Protein AF-A0A250VU25-F1 (afdb_monomer)

Foldseek 3Di:
DVVVVVVCVVVVHDVCCVFLCVVPPVSLVVLLVPDDPVLLVVLLVLLVLLLQLVLCCVVPPCVVPVVSVVVLCPAPLCCVQPVQLNHDSDDDPRHVSSSSSSSSCSSGPPCNVVSSVVSSVVSCVSCPCVVVVVVPDDPDDPPPPDDDD

Solvent-accessible surface area (backbone atoms only — not comparable to full-atom values): 8562 Å² total; per-residue (Å²): 112,72,64,62,55,49,54,31,57,75,68,72,46,63,65,59,77,71,33,48,69,63,52,40,72,64,25,49,53,48,54,61,72,74,44,55,67,68,59,50,50,51,31,48,52,52,34,50,52,47,50,53,51,50,22,47,39,60,75,70,40,29,86,81,37,67,60,53,57,56,58,50,63,70,38,72,53,39,53,56,39,46,73,72,21,40,74,44,72,56,89,49,76,65,22,54,51,16,33,53,45,36,26,53,43,42,77,69,40,86,63,39,58,60,47,47,52,56,49,45,51,51,49,55,60,74,41,47,73,55,57,60,52,62,73,64,58,75,83,74,71,84,81,86,81,85,83,90,134

Secondary structure (DSSP, 8-state):
-HHHHHHHHHTT--HHHHSGGGGHHHHHHHHHHHS-HHHHHHHHHHHHHHHHHHHHIIIIITTT-THHHHHHHTSHHHIIIIIII---SS-SHHHHHHHHHHHHHHHHSTTHHHHHHHHHHHHHHHHTHHHHHHHHS--PPP-------

Sequence (149 aa):
MRAVHRDAALAGVDLFSQSPLAGGLRGLIRTVQESDDRLLSAAARACTKGNGALSILFLQRAPEDPEIPRTLMADVMWHQWVRVGGFAPVLGIGGEAAIALNVVQYLTIPGWAADLERYQQLMDALAGPALQRARRRPVEPPTSDVCGG

Organism: Streptomyces olivochromogenes (NCBI:txid1963)

Radius of gyration: 18.81 Å; Cα contacts (8 Å, |Δi|>4): 111; chains: 1; bounding box: 75×28×39 Å

pLDDT: mean 75.1, std 15.87, range [41.44, 93.31]

Mean predicted aligned error: 11.75 Å

Structure (mmCIF, N/CA/C/O backbone):
data_AF-A0A250VU25-F1
#
_entry.id   AF-A0A250VU25-F1
#
loop_
_atom_site.group_PDB
_atom_site.id
_atom_site.type_symbol
_atom_site.label_atom_id
_atom_site.label_alt_id
_atom_site.label_comp_id
_atom_site.label_asym_id
_atom_site.label_entity_id
_atom_site.label_seq_id
_atom_site.pdbx_PDB_ins_code
_atom_site.Cartn_x
_atom_site.Cartn_y
_atom_site.Cartn_z
_atom_site.occupancy
_atom_site.B_iso_or_equiv
_atom_site.auth_seq_id
_atom_site.auth_comp_id
_atom_site.auth_asym_id
_atom_site.auth_atom_id
_atom_site.pdbx_PDB_model_num
ATOM 1 N N . MET A 1 1 ? -15.137 -6.075 -3.562 1.00 50.53 1 MET A N 1
ATOM 2 C CA . MET A 1 1 ? -15.539 -4.697 -3.183 1.00 50.53 1 MET A CA 1
ATOM 3 C C . MET A 1 1 ? -16.974 -4.332 -3.579 1.00 50.53 1 MET A C 1
ATOM 5 O O . MET A 1 1 ? -17.740 -3.997 -2.688 1.00 50.53 1 MET A O 1
ATOM 9 N N . ARG A 1 2 ? -17.390 -4.448 -4.857 1.00 50.09 2 ARG A N 1
ATOM 10 C CA . ARG A 1 2 ? -18.774 -4.106 -5.279 1.00 50.09 2 ARG A CA 1
ATOM 11 C C . ARG A 1 2 ? -19.877 -4.961 -4.636 1.00 50.09 2 ARG A C 1
ATOM 13 O O . ARG A 1 2 ? -20.942 -4.428 -4.371 1.00 50.09 2 ARG A O 1
ATOM 20 N N . ALA A 1 3 ? -19.627 -6.248 -4.376 1.00 52.16 3 ALA A N 1
ATOM 21 C CA . ALA A 1 3 ? -20.607 -7.131 -3.731 1.00 52.16 3 ALA A CA 1
ATOM 22 C C . ALA A 1 3 ? -20.888 -6.716 -2.274 1.00 52.16 3 ALA A C 1
ATOM 24 O O . ALA A 1 3 ? -22.030 -6.471 -1.924 1.00 52.16 3 ALA A O 1
ATOM 25 N N . VAL A 1 4 ? -19.837 -6.478 -1.481 1.00 57.00 4 VAL A N 1
ATOM 26 C CA . VAL A 1 4 ? -19.945 -6.025 -0.079 1.00 57.00 4 VAL A CA 1
ATOM 27 C C . VAL A 1 4 ? -20.642 -4.663 0.041 1.00 57.00 4 VAL A C 1
ATOM 29 O O . VAL A 1 4 ? -21.474 -4.470 0.918 1.00 57.00 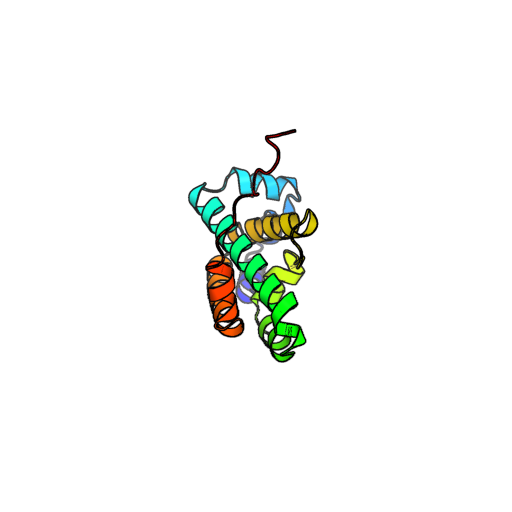4 VAL A O 1
ATOM 32 N N . HIS A 1 5 ? -20.348 -3.724 -0.867 1.00 54.75 5 HIS A N 1
ATOM 33 C CA . HIS A 1 5 ? -21.040 -2.428 -0.893 1.00 54.75 5 HIS A CA 1
ATOM 34 C C . HIS A 1 5 ? -22.507 -2.546 -1.324 1.00 54.75 5 HIS A C 1
ATOM 36 O O . HIS A 1 5 ? -23.347 -1.796 -0.838 1.00 54.75 5 HIS A O 1
ATOM 42 N N . ARG A 1 6 ? -22.825 -3.486 -2.222 1.00 48.78 6 ARG A N 1
ATOM 43 C CA . ARG A 1 6 ? -24.201 -3.756 -2.651 1.00 48.78 6 ARG A CA 1
ATOM 44 C C . ARG A 1 6 ? -25.020 -4.389 -1.520 1.00 48.78 6 ARG A C 1
ATOM 46 O O . ARG A 1 6 ? -26.141 -3.951 -1.297 1.00 48.78 6 ARG A O 1
ATOM 53 N N . ASP A 1 7 ? -24.457 -5.348 -0.792 1.00 53.00 7 ASP A N 1
ATOM 54 C CA . ASP A 1 7 ? -25.153 -6.030 0.306 1.00 53.00 7 ASP A CA 1
ATOM 55 C C . ASP A 1 7 ? -25.402 -5.095 1.497 1.00 53.00 7 ASP A C 1
ATOM 57 O O . ASP A 1 7 ? -26.493 -5.090 2.064 1.00 53.00 7 ASP A O 1
ATOM 61 N N . ALA A 1 8 ? -24.444 -4.227 1.832 1.00 54.34 8 ALA A N 1
ATOM 62 C CA . ALA A 1 8 ? -24.639 -3.241 2.892 1.00 54.34 8 ALA A CA 1
ATOM 63 C C . ALA A 1 8 ? -25.654 -2.147 2.520 1.00 54.34 8 ALA A C 1
ATOM 65 O O . ALA A 1 8 ? -26.455 -1.746 3.364 1.00 54.34 8 ALA A O 1
ATOM 66 N N . ALA A 1 9 ? -25.683 -1.716 1.252 1.00 49.22 9 ALA A N 1
ATOM 67 C CA . ALA A 1 9 ? -26.695 -0.783 0.757 1.00 49.22 9 ALA A CA 1
ATOM 68 C C . ALA A 1 9 ? -28.111 -1.384 0.808 1.00 49.22 9 ALA A C 1
ATOM 70 O O . ALA A 1 9 ? -29.061 -0.686 1.154 1.00 49.22 9 ALA A O 1
ATOM 71 N N . LEU A 1 10 ? -28.253 -2.684 0.520 1.00 59.16 10 LEU A N 1
ATOM 72 C CA . LEU A 1 10 ? -29.522 -3.412 0.653 1.00 59.16 10 LEU A CA 1
ATOM 73 C C . LEU A 1 10 ? -29.959 -3.584 2.118 1.00 59.16 10 LEU A C 1
ATOM 75 O O . LEU A 1 10 ? -31.155 -3.643 2.389 1.00 59.16 10 LEU A O 1
ATOM 79 N N . ALA A 1 11 ? -29.012 -3.622 3.057 1.00 68.44 11 ALA A N 1
ATOM 80 C CA . ALA A 1 11 ? -29.270 -3.701 4.495 1.00 68.44 11 ALA A CA 1
ATOM 81 C C . ALA A 1 11 ? -29.470 -2.329 5.176 1.00 68.44 11 ALA A C 1
ATOM 83 O O . ALA A 1 11 ? -29.668 -2.278 6.388 1.00 68.44 11 ALA A O 1
ATOM 84 N N . GLY A 1 12 ? -29.395 -1.216 4.432 1.00 49.06 12 GLY A N 1
ATOM 85 C CA . GLY A 1 12 ? -29.482 0.139 4.995 1.00 49.06 12 GLY A CA 1
ATOM 86 C C . GLY A 1 12 ? -28.293 0.523 5.886 1.00 49.06 12 GLY A C 1
ATOM 87 O O . GLY A 1 12 ? -28.393 1.459 6.678 1.00 49.06 12 GLY A O 1
ATOM 88 N N . VAL A 1 13 ? -27.174 -0.199 5.780 1.00 55.81 13 VAL A N 1
ATOM 89 C CA . VAL A 1 13 ? -25.962 0.039 6.565 1.00 55.81 13 VAL A CA 1
ATOM 90 C C . VAL A 1 13 ? -25.061 1.006 5.809 1.00 55.81 13 VAL A C 1
ATOM 92 O O . VAL A 1 13 ? -24.551 0.691 4.731 1.00 55.81 13 VAL A O 1
ATOM 95 N N . ASP A 1 14 ? -24.825 2.179 6.394 1.00 57.59 14 ASP A N 1
ATOM 96 C CA . ASP A 1 14 ? -23.849 3.125 5.863 1.00 57.59 14 ASP A CA 1
ATOM 97 C C . ASP A 1 14 ? -22.419 2.659 6.181 1.00 57.59 14 ASP A C 1
ATOM 99 O O . ASP A 1 14 ? -21.864 2.954 7.242 1.00 57.59 14 ASP A O 1
ATOM 103 N N . LEU A 1 15 ? -21.804 1.938 5.241 1.00 52.47 15 LEU A N 1
ATOM 104 C CA . LEU A 1 15 ? -20.405 1.505 5.329 1.00 52.47 15 LEU A CA 1
ATOM 105 C C . LEU A 1 15 ? -19.423 2.675 5.448 1.00 52.47 15 LEU A C 1
ATOM 107 O O . LEU A 1 15 ? -18.328 2.488 5.977 1.00 52.47 15 LEU A O 1
ATOM 111 N N . PHE A 1 16 ? -19.789 3.872 4.974 1.00 53.72 16 PHE A N 1
ATOM 112 C CA . PHE A 1 16 ? -18.948 5.051 5.147 1.00 53.72 16 PHE A CA 1
ATOM 113 C C . PHE A 1 16 ? -18.896 5.456 6.618 1.00 53.72 16 PHE A C 1
ATOM 115 O O . PHE A 1 16 ? -17.797 5.642 7.125 1.00 53.72 16 PHE A O 1
ATOM 122 N N . SER A 1 17 ? -20.026 5.485 7.333 1.00 52.88 17 SER A N 1
ATOM 123 C CA . SER A 1 17 ? -20.068 5.781 8.777 1.00 52.88 17 SER A CA 1
ATOM 124 C C . SER A 1 17 ? -19.288 4.796 9.660 1.00 52.88 17 SER A C 1
ATOM 126 O O . SER A 1 17 ? -18.853 5.160 10.751 1.00 52.88 17 SER A O 1
ATOM 128 N N . GLN A 1 18 ? -19.082 3.565 9.184 1.00 54.72 18 GLN A N 1
ATOM 129 C CA . GLN A 1 18 ? -18.297 2.530 9.869 1.00 54.72 18 GLN A CA 1
ATOM 130 C C . GLN A 1 18 ? -16.814 2.560 9.488 1.00 54.72 18 GLN A C 1
ATOM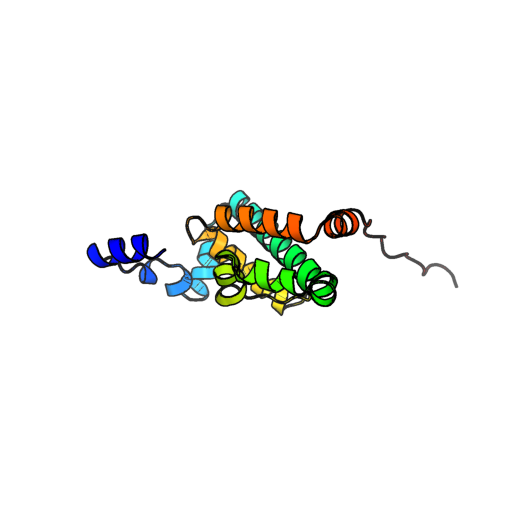 132 O O . GLN A 1 18 ? -15.990 1.908 10.130 1.00 54.72 18 GLN A O 1
ATOM 137 N N . SER A 1 19 ? -16.458 3.319 8.452 1.00 55.59 19 SER A N 1
ATOM 138 C CA . SER A 1 19 ? -15.072 3.503 8.068 1.00 55.59 19 SER A CA 1
ATOM 139 C C . SER A 1 19 ? -14.380 4.425 9.071 1.00 55.59 19 SER A C 1
ATOM 141 O O . SER A 1 19 ? -14.880 5.518 9.350 1.00 55.59 19 SER A O 1
ATOM 143 N N . PRO A 1 20 ? -13.182 4.082 9.562 1.00 57.19 20 PRO A N 1
ATOM 144 C CA . PRO A 1 20 ? -12.395 5.001 10.379 1.00 57.19 20 PRO A CA 1
ATOM 145 C C . PRO A 1 20 ? -12.036 6.307 9.652 1.00 57.19 20 PRO A C 1
ATOM 147 O O . PRO A 1 20 ? -11.719 7.302 10.304 1.00 57.19 20 PRO A O 1
ATOM 150 N N . LEU A 1 21 ? -12.177 6.349 8.319 1.00 61.16 21 LEU A N 1
ATOM 151 C CA . LEU A 1 21 ? -12.091 7.574 7.521 1.00 61.16 21 LEU A CA 1
ATOM 152 C C . LEU A 1 21 ? -13.265 8.543 7.762 1.00 61.16 21 LEU A C 1
ATOM 154 O O . LEU A 1 21 ? -13.074 9.747 7.605 1.00 61.16 21 LEU A O 1
ATOM 158 N N . ALA A 1 22 ? -14.446 8.077 8.191 1.00 63.56 22 ALA A N 1
ATOM 159 C CA . ALA A 1 22 ? -15.574 8.960 8.521 1.00 63.56 22 ALA A CA 1
ATOM 160 C C . ALA A 1 22 ? -15.339 9.791 9.788 1.00 63.56 22 ALA A C 1
ATOM 162 O O . ALA A 1 22 ? -15.898 10.876 9.927 1.00 63.56 22 ALA A O 1
ATOM 163 N N . GLY A 1 23 ? -14.456 9.335 10.681 1.00 65.44 23 GLY A N 1
ATOM 164 C CA . GLY A 1 23 ? -13.981 10.121 11.823 1.00 65.44 23 GLY A CA 1
ATOM 165 C C . GLY A 1 23 ? -12.875 11.128 11.475 1.00 65.44 23 GLY A C 1
ATOM 166 O O . GLY A 1 23 ? -12.339 11.777 12.381 1.00 65.44 23 GLY A O 1
ATOM 167 N N . GLY A 1 24 ? -12.482 11.228 10.199 1.00 72.38 24 GLY A N 1
ATOM 168 C CA . GLY A 1 24 ? -11.336 12.016 9.753 1.00 72.38 24 GLY A CA 1
ATOM 169 C C . GLY A 1 24 ? -10.034 11.599 10.447 1.00 72.38 24 GLY A C 1
ATOM 170 O O . GLY A 1 24 ? -9.887 10.471 10.914 1.00 72.38 24 GLY A O 1
ATOM 171 N N . LEU A 1 25 ? -9.085 12.531 10.580 1.00 74.50 25 LEU A N 1
ATOM 172 C CA . LEU A 1 25 ? -7.781 12.271 11.210 1.00 74.50 25 LEU A CA 1
ATOM 173 C C . LEU A 1 25 ? -7.897 11.682 12.628 1.00 74.50 25 LEU A C 1
ATOM 175 O O . LEU A 1 25 ? -7.108 10.823 13.012 1.00 74.50 25 LEU A O 1
ATOM 179 N N . ARG A 1 26 ? -8.904 12.103 13.401 1.00 79.50 26 ARG A N 1
ATOM 180 C CA . ARG A 1 26 ? -9.137 11.576 14.752 1.00 79.50 26 ARG A CA 1
ATOM 181 C C . ARG A 1 26 ? -9.537 10.097 14.724 1.00 79.50 26 ARG A C 1
ATOM 183 O O . ARG A 1 26 ? -9.088 9.346 15.585 1.00 79.50 26 ARG A O 1
ATOM 190 N N . GLY A 1 27 ? -10.344 9.681 13.747 1.00 79.50 27 GLY A N 1
ATOM 191 C CA . GLY A 1 27 ? -10.690 8.273 13.532 1.00 79.50 27 GLY A CA 1
ATOM 192 C C . GLY A 1 27 ? -9.472 7.424 13.161 1.00 79.50 27 GLY A C 1
ATOM 193 O O . GLY A 1 27 ? -9.293 6.334 13.704 1.00 79.50 27 GLY A O 1
ATOM 194 N N . LEU A 1 28 ? -8.578 7.962 12.325 1.00 80.94 28 LEU A N 1
ATOM 195 C CA . LEU A 1 28 ? -7.323 7.298 11.949 1.00 80.94 28 LEU A CA 1
ATOM 196 C C . LEU A 1 28 ? -6.389 7.104 13.150 1.00 80.94 28 LEU A C 1
ATOM 198 O O . LEU A 1 28 ? -5.899 6.001 13.373 1.00 80.94 28 LEU A O 1
ATOM 202 N N . ILE A 1 29 ? -6.180 8.152 13.955 1.00 83.62 29 ILE A N 1
ATOM 203 C CA . ILE A 1 29 ? -5.332 8.081 15.157 1.00 83.62 29 ILE A CA 1
ATOM 204 C C . ILE A 1 29 ? -5.878 7.040 16.135 1.00 83.62 29 ILE A C 1
ATOM 206 O O . ILE A 1 29 ? -5.125 6.198 16.617 1.00 83.62 29 ILE A O 1
ATOM 210 N N . ARG A 1 30 ? -7.192 7.063 16.385 1.00 82.25 30 ARG A N 1
ATOM 211 C CA . ARG A 1 30 ? -7.839 6.099 17.278 1.00 82.25 30 ARG A CA 1
ATOM 212 C C . ARG A 1 30 ? -7.660 4.663 16.790 1.00 82.25 30 ARG A C 1
ATOM 214 O O . ARG A 1 30 ? -7.298 3.806 17.580 1.00 82.25 30 ARG A O 1
ATOM 221 N N . THR A 1 31 ? -7.835 4.426 15.492 1.00 83.69 31 THR A N 1
ATOM 222 C CA . THR A 1 31 ? -7.628 3.100 14.885 1.00 83.69 31 THR A CA 1
ATOM 223 C C . THR A 1 31 ? -6.235 2.558 15.190 1.00 83.69 31 THR A C 1
ATOM 225 O O . THR A 1 31 ? -6.090 1.397 15.559 1.00 83.69 31 THR A O 1
ATOM 228 N N . VAL A 1 32 ? -5.204 3.396 15.058 1.00 85.69 32 VAL A N 1
ATOM 229 C CA . VAL A 1 32 ? -3.825 3.000 15.366 1.00 85.69 32 VAL A CA 1
ATOM 230 C C . VAL A 1 32 ? -3.656 2.716 16.858 1.00 85.69 32 VAL A C 1
ATOM 232 O O . VAL A 1 32 ? -3.038 1.721 17.212 1.00 85.69 32 VAL A O 1
ATOM 235 N N . GLN A 1 33 ? -4.222 3.559 17.724 1.00 86.69 33 GLN A N 1
ATOM 236 C CA . GLN A 1 33 ? -4.121 3.414 19.181 1.00 86.69 33 GLN A CA 1
ATOM 237 C C . GLN A 1 33 ? -4.846 2.179 19.730 1.00 86.69 33 GLN A C 1
ATOM 239 O O . GLN A 1 33 ? -4.412 1.620 20.729 1.00 86.69 33 GLN A O 1
ATOM 244 N N . GLU A 1 34 ? -5.953 1.777 19.108 1.00 89.00 34 GLU A N 1
ATOM 245 C CA . GLU A 1 34 ? -6.776 0.638 19.538 1.00 89.00 34 GLU A CA 1
ATOM 246 C C . GLU A 1 34 ? -6.350 -0.688 18.888 1.00 89.00 34 GLU A C 1
ATOM 248 O O . GLU A 1 34 ? -6.875 -1.746 19.234 1.00 89.00 34 GLU A O 1
ATOM 253 N N . SER A 1 35 ? -5.410 -0.649 17.940 1.00 89.50 35 SER A N 1
ATOM 254 C CA . SER A 1 35 ? -4.918 -1.848 17.264 1.00 89.50 35 SER A CA 1
ATOM 255 C C . SER A 1 35 ? -4.005 -2.674 18.166 1.00 89.50 35 SER A C 1
ATOM 257 O O . SER A 1 35 ? -3.194 -2.138 18.912 1.00 89.50 35 SER A O 1
ATOM 259 N N . ASP A 1 36 ? -4.085 -3.997 18.031 1.00 92.75 36 ASP A N 1
ATOM 260 C CA . ASP A 1 36 ? -3.125 -4.916 18.644 1.00 92.75 36 ASP A CA 1
ATOM 261 C C . ASP A 1 36 ? -1.691 -4.622 18.161 1.00 92.75 36 ASP A C 1
ATOM 263 O O . ASP A 1 36 ? -1.446 -4.489 16.958 1.00 92.75 36 ASP A O 1
ATOM 267 N N . ASP A 1 37 ? -0.731 -4.568 19.089 1.00 91.75 37 ASP A N 1
ATOM 268 C CA . ASP A 1 37 ? 0.664 -4.205 18.799 1.00 91.75 37 ASP A CA 1
ATOM 269 C C . ASP A 1 37 ? 1.324 -5.130 17.767 1.00 91.75 37 ASP A C 1
ATOM 271 O O . ASP A 1 37 ? 2.140 -4.688 16.949 1.00 91.75 37 ASP A O 1
ATOM 275 N N . ARG A 1 38 ? 0.985 -6.428 17.769 1.00 91.88 38 ARG A N 1
ATOM 276 C CA . ARG A 1 38 ? 1.549 -7.379 16.799 1.00 91.88 38 ARG A CA 1
ATOM 277 C C . ARG A 1 38 ? 0.980 -7.115 15.417 1.00 91.88 38 ARG A C 1
ATOM 279 O O . ARG A 1 38 ? 1.733 -7.142 14.443 1.00 91.88 38 ARG A O 1
ATOM 286 N N . LEU A 1 39 ? -0.319 -6.837 15.333 1.00 90.56 39 LEU A N 1
ATOM 287 C CA . LEU A 1 39 ? -0.972 -6.477 14.080 1.00 90.56 39 LEU A CA 1
ATOM 288 C C . LEU A 1 39 ? -0.438 -5.148 13.532 1.00 90.56 39 LEU A C 1
ATOM 290 O O . LEU A 1 39 ? -0.104 -5.071 12.350 1.00 90.56 39 LEU A O 1
ATOM 294 N N . LEU A 1 40 ? -0.277 -4.135 14.386 1.00 91.50 40 LEU A N 1
ATOM 295 C CA . LEU A 1 40 ? 0.294 -2.841 14.014 1.00 91.50 40 LEU A CA 1
ATOM 296 C C . LEU A 1 40 ? 1.741 -2.987 13.521 1.00 91.50 40 LEU A C 1
ATOM 298 O O . LEU A 1 40 ? 2.109 -2.429 12.486 1.00 91.50 40 LEU A O 1
ATOM 302 N N . SER A 1 41 ? 2.556 -3.791 14.210 1.00 93.31 41 SER A N 1
ATOM 303 C CA . SER A 1 41 ? 3.931 -4.084 13.794 1.00 93.31 41 SER A CA 1
ATOM 304 C C . SER A 1 41 ? 3.985 -4.827 12.455 1.00 93.31 41 SER A C 1
ATOM 306 O O . SER A 1 41 ? 4.791 -4.488 11.582 1.00 93.31 41 SER A O 1
ATOM 308 N N . ALA A 1 42 ? 3.104 -5.812 12.254 1.00 93.25 42 ALA A N 1
ATOM 309 C CA . ALA A 1 42 ? 2.993 -6.541 10.995 1.00 93.25 42 ALA A CA 1
ATOM 310 C C . ALA A 1 42 ? 2.593 -5.609 9.842 1.00 93.25 42 ALA A C 1
ATOM 312 O O . ALA A 1 42 ? 3.240 -5.628 8.792 1.00 93.25 42 ALA A O 1
ATOM 313 N N . ALA A 1 43 ? 1.601 -4.744 10.067 1.00 92.50 43 ALA A N 1
ATOM 314 C CA . ALA A 1 43 ? 1.164 -3.736 9.112 1.00 92.50 43 ALA A CA 1
ATOM 315 C C . ALA A 1 43 ? 2.307 -2.779 8.752 1.00 92.50 43 ALA A C 1
ATOM 317 O O . ALA A 1 43 ? 2.642 -2.633 7.579 1.00 92.50 43 ALA A O 1
ATOM 318 N N . ALA A 1 44 ? 2.978 -2.186 9.745 1.00 91.12 44 ALA A N 1
ATOM 319 C CA . ALA A 1 44 ? 4.090 -1.262 9.523 1.00 91.12 44 ALA A CA 1
ATOM 320 C C . ALA A 1 44 ? 5.235 -1.909 8.732 1.00 91.12 44 ALA A C 1
ATOM 322 O O . ALA A 1 44 ? 5.759 -1.315 7.782 1.00 91.12 44 ALA A O 1
ATOM 323 N N . ARG A 1 45 ? 5.594 -3.155 9.067 1.00 91.50 45 ARG A N 1
ATOM 324 C CA . ARG A 1 45 ? 6.627 -3.916 8.353 1.00 91.50 45 ARG A CA 1
ATOM 325 C C . ARG A 1 45 ? 6.226 -4.194 6.908 1.00 91.50 45 ARG A C 1
ATOM 327 O O . ARG A 1 45 ? 7.034 -3.980 6.003 1.00 91.50 45 ARG A O 1
ATOM 334 N N . ALA A 1 46 ? 5.004 -4.670 6.683 1.00 91.69 46 ALA A N 1
ATOM 335 C CA . ALA A 1 46 ? 4.512 -4.977 5.347 1.00 91.69 46 ALA A CA 1
ATOM 336 C C . ALA A 1 46 ? 4.413 -3.706 4.487 1.00 91.69 46 ALA A C 1
ATOM 338 O O . ALA A 1 46 ? 4.875 -3.704 3.344 1.00 91.69 46 ALA A O 1
ATOM 339 N N . CYS A 1 47 ? 3.912 -2.608 5.057 1.00 90.75 47 CYS A N 1
ATOM 340 C CA . CYS A 1 47 ? 3.800 -1.320 4.382 1.00 90.75 47 CYS A CA 1
ATOM 341 C C . CYS A 1 47 ? 5.174 -0.749 3.997 1.00 90.75 47 CYS A C 1
ATOM 343 O O . CYS A 1 47 ? 5.403 -0.373 2.848 1.00 90.75 47 CYS A O 1
ATOM 345 N N . THR A 1 48 ? 6.132 -0.785 4.926 1.00 88.69 48 THR A N 1
ATOM 346 C CA . THR A 1 48 ? 7.514 -0.344 4.682 1.00 88.69 48 THR A CA 1
ATOM 347 C C . THR A 1 48 ? 8.197 -1.186 3.604 1.00 88.69 48 THR A C 1
ATOM 349 O O . THR A 1 48 ? 8.795 -0.640 2.675 1.00 88.69 48 THR A O 1
ATOM 352 N N . LYS A 1 49 ? 8.075 -2.520 3.681 1.00 88.69 49 LYS A N 1
ATOM 353 C CA . LYS A 1 49 ? 8.640 -3.439 2.682 1.00 88.69 49 LYS A CA 1
ATOM 354 C C . LYS A 1 49 ? 8.059 -3.171 1.293 1.00 88.69 49 LYS A C 1
ATOM 356 O O . LYS A 1 49 ? 8.820 -3.079 0.332 1.00 88.69 49 LYS A O 1
ATOM 361 N N . GLY A 1 50 ? 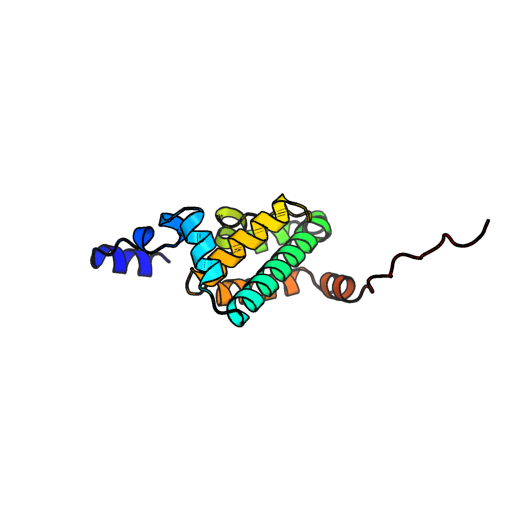6.735 -3.048 1.191 1.00 88.81 50 GLY A N 1
ATOM 362 C CA . GLY A 1 50 ? 6.054 -2.769 -0.073 1.00 88.81 50 GLY A CA 1
ATOM 363 C C . GLY A 1 50 ? 6.496 -1.438 -0.678 1.00 88.81 50 GLY A C 1
ATOM 364 O O . GLY A 1 50 ? 6.833 -1.391 -1.858 1.00 88.81 50 GLY A O 1
ATOM 365 N N . ASN A 1 51 ? 6.601 -0.386 0.142 1.00 87.12 51 ASN A N 1
ATOM 366 C CA . ASN A 1 51 ? 7.031 0.928 -0.328 1.00 87.12 51 ASN A CA 1
ATOM 367 C C . ASN A 1 51 ? 8.475 0.892 -0.846 1.00 87.12 51 ASN A C 1
ATOM 369 O O . ASN A 1 51 ? 8.751 1.385 -1.935 1.00 87.12 51 ASN A O 1
ATOM 373 N N . GLY A 1 52 ? 9.383 0.234 -0.117 1.00 84.56 52 GLY A N 1
ATOM 374 C CA . GLY A 1 52 ? 10.769 0.060 -0.554 1.00 84.56 52 GLY A CA 1
ATOM 375 C C . GLY A 1 52 ? 10.899 -0.753 -1.848 1.00 84.56 52 GLY A C 1
ATOM 376 O O . GLY A 1 52 ? 11.685 -0.393 -2.724 1.00 84.56 52 GLY A O 1
ATOM 377 N N . ALA A 1 53 ? 10.109 -1.820 -2.005 1.00 87.62 53 ALA A N 1
ATOM 378 C CA . ALA A 1 53 ? 10.092 -2.617 -3.231 1.00 87.62 53 ALA A CA 1
ATOM 379 C C . ALA A 1 53 ? 9.596 -1.799 -4.435 1.00 87.62 53 ALA A C 1
ATOM 381 O O . ALA A 1 53 ? 10.243 -1.815 -5.484 1.00 87.62 53 ALA A O 1
ATOM 382 N N . LEU A 1 54 ? 8.514 -1.028 -4.271 1.00 87.12 54 LEU A N 1
ATOM 383 C CA . LEU A 1 54 ? 8.033 -0.106 -5.303 1.00 87.12 54 LEU A CA 1
ATOM 384 C C . LEU A 1 54 ? 9.079 0.952 -5.653 1.00 87.12 54 LEU A C 1
ATOM 386 O O . LEU A 1 54 ? 9.318 1.181 -6.835 1.00 87.12 54 LEU A O 1
ATOM 390 N N . SER A 1 55 ? 9.747 1.554 -4.665 1.00 85.69 55 SER A N 1
ATOM 391 C CA . SER A 1 55 ? 10.831 2.513 -4.911 1.00 85.69 55 SER A CA 1
ATOM 392 C C . SER A 1 55 ? 11.952 1.907 -5.752 1.00 85.69 55 SER A C 1
ATOM 394 O O . SER A 1 55 ? 12.387 2.530 -6.715 1.00 85.69 55 SER A O 1
ATOM 396 N N . ILE A 1 56 ? 12.394 0.683 -5.445 1.00 85.75 56 ILE A N 1
ATOM 397 C CA . ILE A 1 56 ? 13.422 -0.015 -6.234 1.00 85.75 56 ILE A CA 1
ATOM 398 C C . ILE A 1 56 ? 12.932 -0.250 -7.665 1.00 85.75 56 ILE A C 1
ATOM 400 O O . ILE A 1 56 ? 13.640 0.069 -8.618 1.00 85.75 56 ILE A O 1
ATOM 404 N N . LEU A 1 57 ? 11.719 -0.780 -7.829 1.00 88.19 57 LEU A N 1
ATOM 405 C CA . LEU A 1 57 ? 11.159 -1.064 -9.148 1.00 88.19 57 LEU A CA 1
ATOM 406 C C . LEU A 1 57 ? 11.031 0.210 -9.990 1.00 88.19 57 LEU A C 1
ATOM 408 O O . LEU A 1 57 ? 11.473 0.221 -11.134 1.00 88.19 57 LEU A O 1
ATOM 412 N N . PHE A 1 58 ? 10.508 1.298 -9.427 1.00 85.69 58 PHE A N 1
ATOM 413 C CA . PHE A 1 58 ? 10.304 2.551 -10.157 1.00 85.69 58 PHE A CA 1
ATOM 414 C C . PHE A 1 58 ? 11.593 3.327 -10.424 1.00 85.69 58 PHE A C 1
ATOM 416 O O . PHE A 1 58 ? 11.747 3.879 -11.509 1.00 85.69 58 PHE A O 1
ATOM 423 N N . LEU A 1 59 ? 12.519 3.383 -9.465 1.00 84.25 59 LEU A N 1
ATOM 424 C CA . LEU A 1 59 ? 13.739 4.180 -9.617 1.00 84.25 59 LEU A CA 1
ATOM 425 C C . LEU A 1 59 ? 14.844 3.439 -10.370 1.00 84.25 59 LEU A C 1
ATOM 427 O O . LEU A 1 59 ? 15.676 4.086 -10.996 1.00 84.25 59 LEU A O 1
ATOM 431 N N . GLN A 1 60 ? 14.882 2.105 -10.295 1.00 84.19 60 GLN A N 1
ATOM 432 C CA . GLN A 1 60 ? 16.019 1.325 -10.796 1.00 84.19 60 GLN A CA 1
ATOM 433 C C . GLN A 1 60 ? 15.667 0.375 -11.940 1.00 84.19 60 GLN A C 1
ATOM 435 O O . GLN A 1 60 ? 16.560 0.014 -12.694 1.00 84.19 60 GLN A O 1
ATOM 440 N N . ARG A 1 61 ? 14.410 -0.069 -12.071 1.00 84.88 61 ARG A N 1
ATOM 441 C CA . ARG A 1 61 ? 14.033 -1.094 -13.066 1.00 84.88 61 ARG A CA 1
ATOM 442 C C . ARG A 1 61 ? 13.148 -0.552 -14.179 1.00 84.88 61 ARG A C 1
ATOM 444 O O . ARG A 1 61 ? 13.39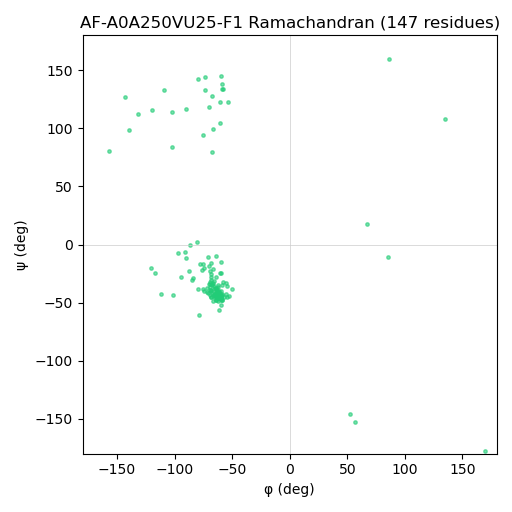7 -0.845 -15.340 1.00 84.88 61 ARG A O 1
ATOM 451 N N . ALA A 1 62 ? 12.169 0.281 -13.845 1.00 85.38 62 ALA A N 1
ATOM 452 C CA . ALA A 1 62 ? 11.267 0.902 -14.808 1.00 85.38 62 ALA A CA 1
ATOM 453 C C . ALA A 1 62 ? 11.967 1.700 -15.933 1.00 85.38 62 ALA A C 1
ATOM 455 O O . ALA A 1 62 ? 11.442 1.685 -17.045 1.00 85.38 62 ALA A O 1
ATOM 456 N N . PRO A 1 63 ? 13.129 2.362 -15.718 1.00 85.44 63 PRO A N 1
ATOM 457 C CA . PRO A 1 63 ? 13.859 3.004 -16.815 1.00 85.44 63 PRO A CA 1
ATOM 458 C C . PRO A 1 63 ? 14.389 2.020 -17.870 1.00 85.44 63 PRO A C 1
ATOM 460 O O . PRO A 1 63 ? 14.556 2.399 -19.024 1.00 85.44 63 PRO A O 1
ATOM 463 N N . GLU A 1 64 ? 14.665 0.774 -17.472 1.00 85.56 64 GLU A N 1
ATOM 464 C CA . GLU A 1 64 ? 15.201 -0.285 -18.339 1.00 85.56 64 GLU A CA 1
ATOM 465 C C . GLU A 1 64 ? 14.092 -1.166 -18.932 1.00 85.56 64 GLU A C 1
ATOM 467 O O . GLU A 1 64 ? 14.260 -1.725 -20.013 1.00 85.56 64 GLU A O 1
ATOM 472 N N . ASP A 1 65 ? 12.967 -1.294 -18.226 1.00 86.31 65 ASP A N 1
ATOM 473 C CA . ASP A 1 65 ? 11.830 -2.121 -18.619 1.00 86.31 65 ASP A CA 1
ATOM 474 C C . ASP A 1 65 ? 10.495 -1.403 -18.324 1.00 86.31 65 ASP A C 1
ATOM 476 O O . ASP A 1 65 ? 9.996 -1.430 -17.188 1.00 86.31 65 ASP A O 1
ATOM 480 N N . PRO A 1 66 ? 9.885 -0.761 -19.338 1.00 85.12 66 PRO A N 1
ATOM 481 C CA . PRO A 1 66 ? 8.628 -0.037 -19.180 1.00 85.12 66 PRO A CA 1
ATOM 482 C C . PRO A 1 66 ? 7.411 -0.954 -18.963 1.00 85.12 66 PRO A C 1
ATOM 484 O O . PRO A 1 66 ? 6.344 -0.457 -18.587 1.00 85.12 66 PRO A O 1
ATOM 487 N N . GLU A 1 67 ? 7.534 -2.276 -19.142 1.00 89.62 67 GLU A N 1
ATOM 488 C CA . GLU A 1 67 ? 6.450 -3.217 -1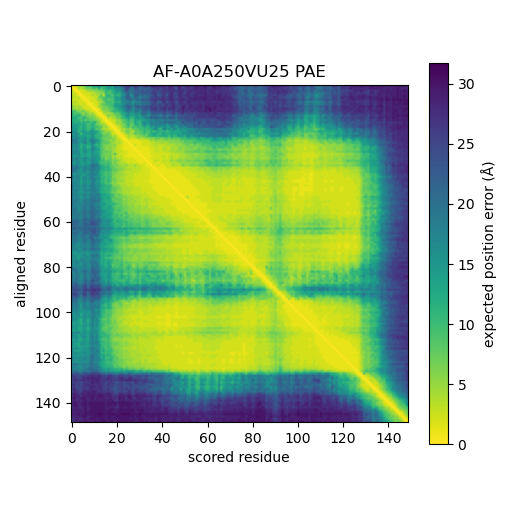8.830 1.00 89.62 67 GLU A CA 1
ATOM 489 C C . GLU A 1 67 ? 6.287 -3.435 -17.321 1.00 89.62 67 GLU A C 1
ATOM 491 O O . GLU A 1 67 ? 5.200 -3.810 -16.867 1.00 89.62 67 GLU A O 1
ATOM 496 N N . ILE A 1 68 ? 7.313 -3.133 -16.516 1.00 89.69 68 ILE A N 1
ATOM 497 C CA . ILE A 1 68 ? 7.248 -3.238 -15.052 1.00 89.69 68 ILE A CA 1
ATOM 498 C C . ILE A 1 68 ? 6.165 -2.307 -14.479 1.00 89.69 68 ILE A C 1
ATOM 500 O O . ILE A 1 68 ? 5.253 -2.816 -13.821 1.00 89.69 68 ILE A O 1
ATOM 504 N N . PRO A 1 69 ? 6.174 -0.979 -14.736 1.00 87.81 69 PRO A N 1
ATOM 505 C CA . PRO A 1 69 ? 5.077 -0.110 -14.323 1.00 87.81 69 PRO A CA 1
ATOM 506 C C . PRO A 1 69 ? 3.717 -0.572 -14.845 1.00 87.81 69 PRO A C 1
ATOM 508 O O . PRO A 1 69 ? 2.762 -0.578 -14.076 1.00 87.81 69 PRO A O 1
ATOM 511 N N . ARG A 1 70 ? 3.613 -1.006 -16.111 1.00 89.31 70 ARG A N 1
ATOM 512 C CA . ARG A 1 70 ? 2.334 -1.466 -16.680 1.00 89.31 70 ARG A CA 1
ATOM 513 C C . ARG A 1 70 ? 1.781 -2.675 -15.921 1.00 89.31 70 ARG A C 1
ATOM 515 O O . ARG A 1 70 ? 0.593 -2.701 -15.607 1.00 89.31 70 ARG A O 1
ATOM 522 N N . THR A 1 71 ? 2.641 -3.634 -15.590 1.00 91.38 71 THR A N 1
ATOM 523 C CA . THR A 1 71 ? 2.272 -4.842 -14.840 1.00 91.38 71 THR A CA 1
ATOM 524 C C . THR A 1 71 ? 1.833 -4.500 -13.419 1.00 91.38 71 THR A C 1
ATOM 526 O O . THR A 1 71 ? 0.790 -4.968 -12.972 1.00 91.38 71 THR A O 1
ATOM 529 N N . LEU A 1 72 ? 2.582 -3.636 -12.727 1.00 90.50 72 LEU A N 1
ATOM 530 C CA . LEU A 1 72 ? 2.226 -3.164 -11.386 1.00 90.50 72 LEU A CA 1
ATOM 531 C C . LEU A 1 72 ? 0.885 -2.419 -11.398 1.00 90.50 72 LEU A C 1
ATOM 533 O O . LEU A 1 72 ? 0.014 -2.701 -10.583 1.00 90.50 72 LEU A O 1
ATOM 537 N N . MET A 1 73 ? 0.688 -1.516 -12.363 1.00 89.94 73 MET A N 1
ATOM 538 C CA . MET A 1 73 ? -0.518 -0.693 -12.491 1.00 89.94 73 MET A CA 1
ATOM 539 C C . ME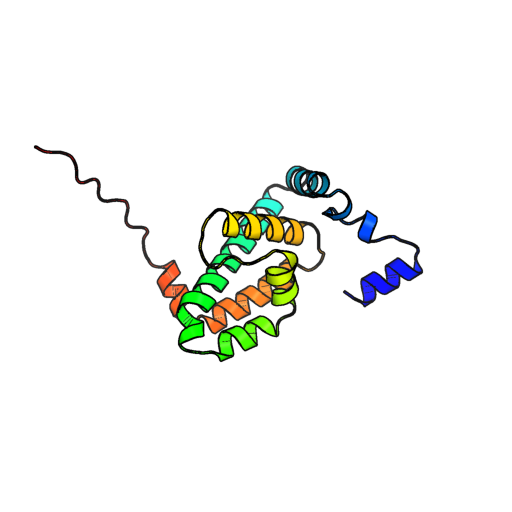T A 1 73 ? -1.789 -1.482 -12.820 1.00 89.94 73 MET A C 1
ATOM 541 O O . MET A 1 73 ? -2.884 -0.973 -12.579 1.00 89.94 73 MET A O 1
ATOM 545 N N . ALA A 1 74 ? -1.658 -2.688 -13.378 1.00 90.19 74 ALA A N 1
ATOM 546 C CA . ALA A 1 74 ? -2.783 -3.563 -13.692 1.00 90.19 74 ALA A CA 1
ATOM 547 C C . ALA A 1 74 ? -3.347 -4.290 -12.456 1.00 90.19 74 ALA A C 1
ATOM 549 O O . ALA A 1 74 ? -4.471 -4.793 -12.507 1.00 90.19 74 ALA A O 1
ATOM 550 N N . ASP A 1 75 ? -2.597 -4.345 -11.353 1.00 90.12 75 ASP A N 1
ATOM 551 C CA . ASP A 1 75 ? -3.036 -5.004 -10.127 1.00 90.12 75 ASP A CA 1
ATOM 552 C C . ASP A 1 75 ? -4.002 -4.117 -9.321 1.00 90.12 75 ASP A C 1
ATOM 554 O O . ASP A 1 75 ? -3.833 -2.901 -9.200 1.00 90.12 75 ASP A O 1
ATOM 558 N N . VAL A 1 76 ? -5.021 -4.728 -8.708 1.00 84.19 76 VAL A N 1
ATOM 559 C CA . VAL A 1 76 ? -5.981 -4.020 -7.844 1.00 84.19 76 VAL A CA 1
ATOM 560 C C . VAL A 1 76 ? -5.290 -3.317 -6.673 1.00 84.19 76 VAL A C 1
ATOM 562 O O . VAL A 1 76 ? -5.716 -2.235 -6.255 1.00 84.19 76 VAL A O 1
ATOM 565 N N . MET A 1 77 ? -4.198 -3.897 -6.178 1.00 86.88 77 MET A N 1
ATOM 566 C CA . MET A 1 77 ? -3.423 -3.366 -5.074 1.00 86.88 77 MET A CA 1
ATOM 567 C C . MET A 1 77 ? -2.747 -2.048 -5.436 1.00 86.88 77 MET A C 1
ATOM 569 O O . MET A 1 77 ? -2.644 -1.172 -4.583 1.00 86.88 77 MET A O 1
ATOM 573 N N . TRP A 1 78 ? -2.367 -1.835 -6.700 1.00 85.81 78 TRP A N 1
ATOM 574 C CA . TRP A 1 78 ? -1.832 -0.547 -7.139 1.00 85.81 78 TRP A CA 1
ATOM 575 C C . TRP A 1 78 ? -2.823 0.591 -6.896 1.00 85.81 78 TRP A C 1
ATOM 577 O O . TRP A 1 78 ? -2.456 1.660 -6.406 1.00 85.81 78 TRP A O 1
ATOM 587 N N . HIS A 1 79 ? -4.104 0.365 -7.190 1.00 80.88 79 HIS A N 1
ATOM 588 C CA . HIS A 1 79 ? -5.134 1.366 -6.941 1.00 80.88 79 HIS A CA 1
ATOM 589 C C . HIS A 1 79 ? -5.377 1.599 -5.448 1.00 80.88 79 HIS A C 1
ATOM 591 O O . HIS A 1 79 ? -5.523 2.751 -5.046 1.00 80.88 79 HIS A O 1
ATOM 597 N N . GLN A 1 80 ? -5.377 0.550 -4.626 1.00 79.00 80 GLN A N 1
ATOM 598 C CA . GLN A 1 80 ? -5.544 0.686 -3.173 1.00 79.00 80 GLN A CA 1
ATOM 599 C C . GLN A 1 80 ? -4.336 1.385 -2.524 1.00 79.00 80 GLN A C 1
ATOM 601 O O . GLN A 1 80 ? -4.482 2.276 -1.693 1.00 79.00 80 GLN A O 1
ATOM 606 N N . TRP A 1 81 ? -3.129 1.040 -2.956 1.00 82.38 81 TRP A N 1
ATOM 607 C CA . TRP A 1 81 ? -1.893 1.549 -2.380 1.00 82.38 81 TRP A CA 1
ATOM 608 C C . TRP A 1 81 ? -1.558 2.960 -2.860 1.00 82.38 81 TRP A C 1
ATOM 610 O O . TRP A 1 81 ? -1.485 3.897 -2.072 1.00 82.38 81 TRP A O 1
ATOM 620 N N . VAL A 1 82 ? -1.378 3.142 -4.171 1.00 72.12 82 VAL A N 1
ATOM 621 C CA . VAL A 1 82 ? -0.817 4.379 -4.735 1.00 72.12 82 VAL A CA 1
ATOM 622 C C . VAL A 1 82 ? -1.854 5.485 -4.832 1.00 72.12 82 VAL A C 1
ATOM 624 O O . VAL A 1 82 ? -1.528 6.643 -4.584 1.00 72.12 82 VAL A O 1
ATOM 627 N N . ARG A 1 83 ? -3.106 5.159 -5.181 1.00 67.06 83 ARG A N 1
ATOM 628 C CA . ARG A 1 83 ? -4.143 6.191 -5.358 1.00 67.06 83 ARG A CA 1
ATOM 629 C C . ARG A 1 83 ? -4.834 6.582 -4.056 1.00 67.06 83 ARG A C 1
ATOM 631 O O . ARG A 1 83 ? -5.272 7.722 -3.964 1.00 67.06 83 ARG A O 1
ATOM 638 N N . VAL A 1 84 ? -4.956 5.666 -3.092 1.00 67.12 84 VAL A N 1
ATOM 639 C CA . VAL A 1 84 ? -5.644 5.939 -1.815 1.00 67.12 84 VAL A CA 1
ATOM 640 C C . VAL A 1 84 ? -4.649 6.197 -0.682 1.00 67.12 84 VAL A C 1
ATOM 642 O O . VAL A 1 84 ? -4.840 7.137 0.082 1.00 67.12 84 VAL A O 1
ATOM 645 N N . GLY A 1 85 ? -3.576 5.406 -0.581 1.00 67.69 85 GLY A N 1
ATOM 646 C CA . GLY A 1 85 ? -2.547 5.574 0.456 1.00 67.69 85 GLY A CA 1
ATOM 647 C C . GLY A 1 85 ? -1.426 6.539 0.073 1.00 67.69 85 GLY A C 1
ATOM 648 O O . GLY A 1 85 ? -0.780 7.115 0.943 1.00 67.69 85 GLY A O 1
ATOM 649 N N . GLY A 1 86 ? -1.221 6.746 -1.227 1.00 72.56 86 GLY A N 1
ATOM 650 C CA . GLY A 1 86 ? -0.108 7.517 -1.763 1.00 72.56 86 GLY A CA 1
ATOM 651 C C . GLY A 1 86 ? 1.149 6.668 -1.956 1.00 72.56 86 GLY A C 1
ATOM 652 O O . GLY A 1 86 ? 1.322 5.598 -1.373 1.00 72.56 86 GLY A O 1
ATOM 653 N N . PHE A 1 87 ? 2.045 7.163 -2.805 1.00 75.12 87 PHE A N 1
ATOM 654 C CA . PHE A 1 87 ? 3.386 6.621 -2.993 1.00 75.12 87 PHE A CA 1
ATOM 655 C C . PHE A 1 87 ? 4.353 7.774 -3.232 1.00 75.12 87 PHE A C 1
ATOM 657 O O . PHE A 1 87 ? 4.139 8.591 -4.128 1.00 75.12 87 PHE A O 1
ATOM 664 N N . ALA A 1 88 ? 5.421 7.819 -2.441 1.00 70.88 88 ALA A N 1
ATOM 665 C CA . ALA A 1 88 ? 6.553 8.700 -2.677 1.00 70.88 88 ALA A CA 1
ATOM 666 C C . ALA A 1 88 ? 7.806 7.824 -2.851 1.00 70.88 88 ALA A C 1
ATOM 668 O O . ALA A 1 88 ? 8.187 7.123 -1.909 1.00 70.88 88 ALA A O 1
ATOM 669 N N . PRO A 1 89 ? 8.441 7.831 -4.039 1.00 58.75 89 PRO A N 1
ATOM 670 C CA . PRO A 1 89 ? 9.548 6.926 -4.346 1.00 58.75 89 PRO A CA 1
ATOM 671 C C . PRO A 1 89 ? 10.827 7.219 -3.546 1.00 58.75 89 PRO A C 1
ATOM 673 O O . PRO A 1 89 ? 11.689 6.345 -3.461 1.00 58.75 89 PRO A O 1
ATOM 676 N N . VAL A 1 90 ? 10.943 8.398 -2.926 1.00 62.94 90 VAL A N 1
ATOM 677 C CA . VAL A 1 90 ? 12.079 8.797 -2.081 1.00 62.94 90 VAL A CA 1
ATOM 678 C C . VAL A 1 90 ? 11.642 8.856 -0.617 1.00 62.94 90 VAL A C 1
ATOM 680 O O . VAL A 1 90 ? 10.605 9.441 -0.299 1.00 62.94 90 VAL A O 1
ATOM 683 N N . LEU A 1 91 ? 12.440 8.258 0.273 1.00 57.22 91 LEU A N 1
ATOM 684 C CA . LEU A 1 91 ? 12.223 8.335 1.719 1.00 57.22 91 LEU A CA 1
ATOM 685 C C . LEU A 1 91 ? 12.467 9.771 2.216 1.00 57.22 91 LEU A C 1
ATOM 687 O O . LEU A 1 91 ? 13.490 10.384 1.923 1.00 57.22 91 LEU A O 1
ATOM 691 N N . GLY A 1 92 ? 11.479 10.291 2.938 1.00 61.09 92 GLY A N 1
ATOM 692 C CA . GLY A 1 92 ? 11.335 11.652 3.457 1.00 61.09 92 GLY A CA 1
ATOM 693 C C . GLY A 1 92 ? 9.903 11.817 3.988 1.00 61.09 92 GLY A C 1
ATOM 694 O O . GLY A 1 92 ? 9.122 10.866 3.911 1.00 61.09 92 GLY A O 1
ATOM 695 N N . ILE A 1 93 ? 9.517 13.008 4.467 1.00 61.78 93 ILE A N 1
ATOM 696 C CA . ILE A 1 93 ? 8.202 13.240 5.117 1.00 61.78 93 ILE A CA 1
ATOM 697 C C . ILE A 1 93 ? 7.022 12.713 4.270 1.00 61.78 93 ILE A C 1
ATOM 699 O O . ILE A 1 93 ? 6.083 12.121 4.798 1.00 61.78 93 ILE A O 1
ATOM 703 N N . GLY A 1 94 ? 7.083 12.859 2.940 1.00 64.12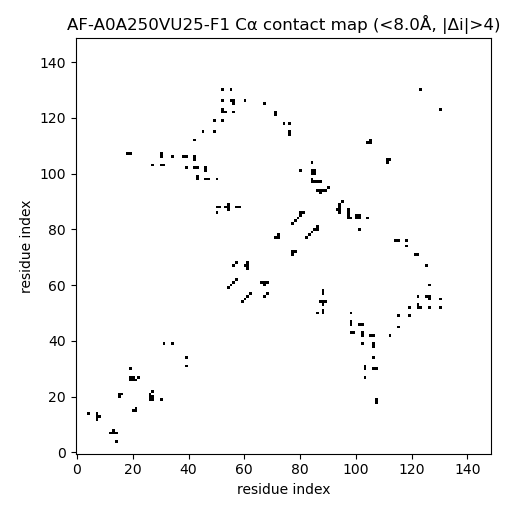 94 GLY A N 1
ATOM 704 C CA . GLY A 1 94 ? 6.045 12.353 2.032 1.00 64.12 94 GLY A CA 1
ATOM 705 C C . GLY A 1 94 ? 5.951 10.821 1.951 1.00 64.12 94 GLY A C 1
ATOM 706 O O . GLY A 1 94 ? 4.855 10.283 1.819 1.00 64.12 94 GLY A O 1
ATOM 707 N N . GLY A 1 95 ? 7.075 10.107 2.061 1.00 71.44 95 GLY A N 1
ATOM 708 C CA . GLY A 1 95 ? 7.106 8.639 2.057 1.00 71.44 95 GLY A CA 1
ATOM 709 C C . GLY A 1 95 ? 6.632 8.037 3.376 1.00 71.44 95 GLY A C 1
ATOM 710 O O . GLY A 1 95 ? 5.899 7.051 3.374 1.00 71.44 95 GLY A O 1
ATOM 711 N N . GLU A 1 96 ? 6.980 8.664 4.498 1.00 79.44 96 GLU A N 1
ATOM 712 C CA . GLU A 1 96 ? 6.512 8.249 5.826 1.00 79.44 96 GLU A CA 1
ATOM 713 C C . GLU A 1 96 ? 4.997 8.432 5.969 1.00 79.44 96 GLU A C 1
ATOM 715 O O . GLU A 1 96 ? 4.306 7.524 6.433 1.00 79.44 96 GLU A O 1
ATOM 720 N N . ALA A 1 97 ? 4.460 9.557 5.482 1.00 79.75 97 ALA A N 1
ATOM 721 C CA . ALA A 1 97 ? 3.019 9.795 5.448 1.00 79.75 97 ALA A CA 1
ATOM 722 C C . ALA A 1 97 ? 2.281 8.751 4.590 1.00 79.75 97 ALA A C 1
ATOM 724 O O . ALA A 1 97 ? 1.250 8.225 5.012 1.00 79.75 97 ALA A O 1
ATOM 725 N N . ALA A 1 98 ? 2.831 8.396 3.423 1.00 81.69 98 ALA A N 1
ATOM 726 C CA . ALA A 1 98 ? 2.265 7.356 2.567 1.00 81.69 98 ALA A CA 1
ATOM 727 C C . ALA A 1 98 ? 2.262 5.979 3.254 1.00 81.69 98 ALA A C 1
ATOM 729 O O . ALA A 1 98 ? 1.272 5.248 3.190 1.00 81.69 98 ALA A O 1
ATOM 730 N N . ILE A 1 99 ? 3.341 5.622 3.957 1.00 86.06 99 ILE A N 1
ATOM 731 C CA . ILE A 1 99 ? 3.403 4.377 4.733 1.00 86.06 99 ILE A CA 1
ATOM 732 C C . ILE A 1 99 ? 2.345 4.387 5.840 1.00 86.06 99 ILE A C 1
ATOM 734 O O . ILE A 1 99 ? 1.614 3.408 5.972 1.00 86.06 99 ILE A O 1
ATOM 738 N N . ALA A 1 100 ? 2.211 5.480 6.594 1.00 85.81 100 ALA A N 1
ATOM 739 C CA . ALA A 1 100 ? 1.233 5.587 7.675 1.00 85.81 100 ALA A CA 1
ATOM 740 C C . ALA A 1 100 ? -0.216 5.439 7.175 1.00 85.81 100 ALA A C 1
ATOM 742 O O . ALA A 1 100 ? -1.002 4.697 7.763 1.00 85.81 100 ALA A O 1
ATOM 743 N N . LEU A 1 101 ? -0.565 6.074 6.052 1.00 84.62 101 LEU A N 1
ATOM 744 C CA . LEU A 1 101 ? -1.890 5.932 5.439 1.00 84.62 101 LEU A CA 1
ATOM 745 C C . LEU A 1 101 ? -2.161 4.495 4.976 1.00 84.62 101 LEU A C 1
ATOM 747 O O . LEU A 1 101 ? -3.252 3.966 5.186 1.00 84.62 101 LEU A O 1
ATOM 751 N N . ASN A 1 102 ? -1.160 3.839 4.390 1.00 87.62 102 ASN A N 1
ATOM 752 C CA . ASN A 1 102 ? -1.254 2.437 3.992 1.00 87.62 102 ASN A CA 1
ATOM 753 C C . ASN A 1 102 ? -1.354 1.489 5.202 1.00 87.62 102 ASN A C 1
ATOM 755 O O . ASN A 1 102 ? -2.089 0.509 5.145 1.0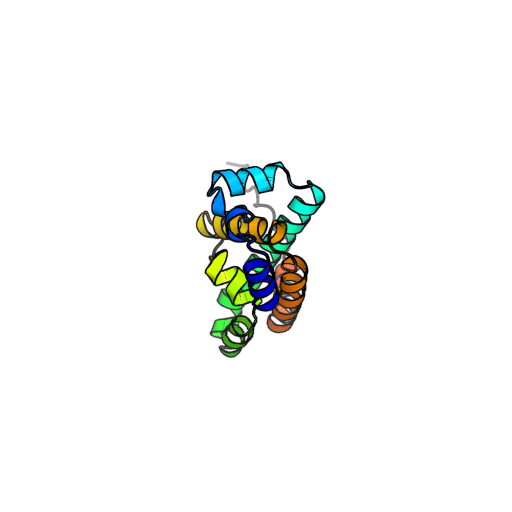0 87.62 102 ASN A O 1
ATOM 759 N N . VAL A 1 103 ? -0.697 1.794 6.328 1.00 90.50 103 VAL A N 1
ATOM 760 C CA . VAL A 1 103 ? -0.869 1.049 7.590 1.00 90.50 103 VAL A CA 1
ATOM 761 C C . VAL A 1 103 ? -2.309 1.132 8.078 1.00 90.50 103 VAL A C 1
ATOM 763 O O . VAL A 1 103 ? -2.885 0.108 8.429 1.00 90.50 103 VAL A O 1
ATOM 766 N N . VAL A 1 104 ? -2.933 2.311 8.054 1.00 87.81 104 VAL A N 1
ATOM 767 C CA . VAL A 1 104 ? -4.339 2.406 8.467 1.00 87.81 104 VAL A CA 1
ATOM 768 C C . VAL A 1 104 ? -5.246 1.615 7.524 1.00 87.81 104 VAL A C 1
ATOM 770 O O . VAL A 1 104 ? -6.154 0.933 7.990 1.00 87.81 104 VAL A O 1
ATOM 773 N N . GLN A 1 105 ? -4.983 1.612 6.216 1.00 84.75 105 GLN A N 1
ATOM 774 C CA . GLN A 1 105 ? -5.731 0.759 5.286 1.00 84.75 105 GLN A CA 1
ATOM 775 C C . GLN A 1 105 ? -5.546 -0.738 5.573 1.00 84.75 105 GLN A C 1
ATOM 777 O O . GLN A 1 105 ? -6.541 -1.461 5.602 1.00 84.75 105 GLN A O 1
ATOM 782 N N . TYR A 1 106 ? -4.319 -1.185 5.873 1.00 89.19 106 TYR A N 1
ATOM 783 C CA . TYR A 1 106 ? -4.037 -2.563 6.301 1.00 89.19 106 TYR A CA 1
ATOM 784 C C . TYR A 1 106 ? -4.919 -2.975 7.481 1.00 89.19 106 TYR A C 1
ATOM 786 O O . TYR A 1 106 ? -5.453 -4.082 7.506 1.00 89.19 106 TYR A O 1
ATOM 794 N N . LEU A 1 107 ? -5.064 -2.084 8.463 1.00 87.31 107 LEU A N 1
ATOM 795 C CA . LEU A 1 107 ? -5.781 -2.359 9.708 1.00 87.31 107 LEU A CA 1
ATOM 796 C C . LEU A 1 107 ? -7.306 -2.351 9.544 1.00 87.31 107 LEU A C 1
ATOM 798 O O . LEU A 1 107 ? -8.010 -2.928 10.366 1.00 87.31 107 LEU A O 1
ATOM 802 N N . THR A 1 108 ? -7.827 -1.688 8.510 1.00 81.88 108 THR A N 1
ATOM 803 C CA . THR A 1 108 ? -9.248 -1.298 8.457 1.00 81.88 108 THR A CA 1
ATOM 804 C C . THR A 1 108 ? -10.001 -1.867 7.270 1.00 81.88 108 THR A C 1
ATOM 806 O O . THR A 1 108 ? -11.227 -1.958 7.316 1.00 81.88 108 THR A O 1
ATOM 809 N N . ILE A 1 109 ? -9.295 -2.275 6.214 1.00 81.75 109 ILE A N 1
ATOM 810 C CA . ILE A 1 109 ? -9.896 -2.836 5.007 1.00 81.75 109 ILE A CA 1
ATOM 811 C C . ILE A 1 109 ? -9.737 -4.364 5.035 1.00 81.75 109 ILE A C 1
ATOM 813 O O . ILE A 1 109 ? -8.621 -4.878 4.918 1.00 81.75 109 ILE A O 1
ATOM 817 N N . PRO A 1 110 ? -10.839 -5.131 5.138 1.00 80.88 110 PRO A N 1
ATOM 818 C CA . PRO A 1 110 ? -10.775 -6.585 5.069 1.00 80.88 110 PRO A CA 1
ATOM 819 C C . PRO A 1 110 ? -10.158 -7.062 3.749 1.00 80.88 110 PRO A C 1
ATOM 821 O O . PRO A 1 110 ? -10.531 -6.596 2.672 1.00 80.88 110 PRO A O 1
ATOM 824 N N . GLY A 1 111 ? -9.229 -8.015 3.834 1.00 82.88 111 GLY A N 1
ATOM 825 C CA . GLY A 1 111 ? -8.531 -8.581 2.673 1.00 82.88 111 GLY A CA 1
ATOM 826 C C . GLY A 1 111 ? -7.298 -7.797 2.212 1.00 82.88 111 GLY A C 1
ATOM 827 O O . GLY A 1 111 ? -6.502 -8.347 1.456 1.00 82.88 111 GLY A O 1
ATOM 828 N N . TRP A 1 112 ? -7.069 -6.582 2.726 1.00 87.25 112 TRP A N 1
ATOM 829 C CA . TRP A 1 112 ? -5.935 -5.739 2.323 1.00 87.25 112 TRP A CA 1
ATOM 830 C C . TRP A 1 112 ? -4.581 -6.404 2.577 1.00 87.25 112 TRP A C 1
ATOM 832 O O . TRP A 1 112 ? -3.695 -6.360 1.732 1.00 87.25 112 TRP A O 1
ATOM 842 N N . ALA A 1 113 ? -4.435 -7.095 3.711 1.00 88.62 113 ALA A N 1
ATOM 843 C CA . ALA A 1 113 ? -3.224 -7.842 4.042 1.00 88.62 113 ALA A CA 1
ATOM 844 C C . ALA A 1 113 ? -2.897 -8.934 3.005 1.00 88.62 113 ALA A C 1
ATOM 846 O O . ALA A 1 113 ? -1.754 -9.049 2.566 1.00 88.62 113 ALA A O 1
ATOM 847 N N . ALA A 1 114 ? -3.904 -9.704 2.582 1.00 89.06 114 ALA A N 1
ATOM 848 C CA . ALA A 1 114 ? -3.733 -10.772 1.600 1.00 89.06 114 ALA A CA 1
ATOM 849 C C . ALA A 1 114 ? -3.486 -10.216 0.190 1.00 89.06 114 ALA A C 1
ATOM 851 O O . ALA A 1 114 ? -2.708 -10.786 -0.576 1.00 89.06 114 ALA A O 1
ATOM 852 N N . ASP A 1 115 ? -4.148 -9.114 -0.169 1.00 89.44 115 ASP A N 1
ATOM 853 C CA . ASP A 1 115 ? -3.929 -8.415 -1.437 1.00 89.44 115 ASP A CA 1
ATOM 854 C C . ASP A 1 115 ? -2.505 -7.844 -1.498 1.00 89.44 115 ASP A C 1
ATOM 856 O O . ASP A 1 115 ? -1.797 -8.056 -2.486 1.00 89.44 115 ASP A O 1
ATOM 860 N N . LEU A 1 116 ? -2.038 -7.229 -0.407 1.00 90.06 116 LEU A N 1
ATOM 861 C CA . LEU A 1 116 ? -0.666 -6.755 -0.287 1.00 90.06 116 LEU A CA 1
ATOM 862 C C . LEU A 1 116 ? 0.344 -7.897 -0.387 1.00 90.06 116 LEU A C 1
ATOM 864 O O . LEU A 1 116 ? 1.358 -7.745 -1.060 1.00 90.06 116 LEU A O 1
ATOM 868 N N . GLU A 1 117 ? 0.113 -9.025 0.279 1.00 91.75 117 GLU A N 1
ATOM 869 C CA . GLU A 1 117 ? 1.037 -10.158 0.226 1.00 91.75 117 GLU A CA 1
ATOM 870 C C . GLU A 1 117 ? 1.225 -10.661 -1.212 1.00 91.75 117 GLU A C 1
ATOM 872 O O . GLU A 1 117 ? 2.362 -10.797 -1.674 1.00 91.75 117 GLU A O 1
ATOM 877 N N . ARG A 1 118 ? 0.129 -10.857 -1.958 1.00 92.06 118 ARG A N 1
ATOM 878 C CA . ARG A 1 118 ? 0.196 -11.252 -3.377 1.00 92.06 118 ARG A CA 1
ATOM 879 C C . ARG A 1 118 ? 0.910 -10.200 -4.220 1.00 92.06 118 ARG A C 1
ATOM 881 O O . ARG A 1 118 ? 1.751 -10.535 -5.051 1.00 92.06 118 ARG A O 1
ATOM 888 N N . TYR A 1 119 ? 0.637 -8.925 -3.963 1.00 91.75 119 TYR A N 1
ATOM 889 C CA . TYR A 1 119 ? 1.299 -7.834 -4.664 1.00 91.75 119 TYR A CA 1
ATOM 890 C C . TYR A 1 119 ? 2.801 -7.755 -4.346 1.00 91.75 119 TYR A C 1
ATOM 892 O O . TYR A 1 119 ? 3.618 -7.491 -5.224 1.00 91.75 119 TYR A O 1
ATOM 900 N N . GLN A 1 120 ? 3.208 -8.055 -3.111 1.00 91.19 120 GLN A N 1
ATOM 901 C CA . GLN A 1 120 ? 4.619 -8.165 -2.742 1.00 91.19 120 GLN A CA 1
ATOM 902 C C . GLN A 1 120 ? 5.318 -9.322 -3.447 1.00 91.19 120 GLN A C 1
ATOM 904 O O . GLN A 1 120 ? 6.470 -9.161 -3.840 1.00 91.19 120 GLN A O 1
ATOM 909 N N . GLN A 1 121 ? 4.642 -10.455 -3.639 1.00 92.19 121 GLN A N 1
ATOM 910 C CA . GLN A 1 121 ? 5.185 -11.566 -4.422 1.00 92.19 121 GLN A CA 1
ATOM 911 C C . GLN A 1 121 ? 5.388 -11.161 -5.888 1.00 92.19 121 GLN A C 1
ATOM 913 O O . GLN A 1 121 ? 6.442 -11.449 -6.455 1.00 92.19 121 GLN A O 1
ATOM 918 N N . LEU A 1 122 ? 4.436 -10.427 -6.477 1.00 92.94 122 LEU A N 1
ATOM 919 C CA . LEU A 1 122 ? 4.588 -9.844 -7.813 1.00 92.94 122 LEU A CA 1
ATOM 920 C C . LEU A 1 122 ? 5.794 -8.894 -7.877 1.00 92.94 122 LEU A C 1
ATOM 922 O O . LEU A 1 122 ? 6.623 -9.007 -8.776 1.00 92.94 122 LEU A O 1
ATOM 926 N N . MET A 1 123 ? 5.929 -7.985 -6.909 1.00 91.62 123 MET A N 1
ATOM 927 C CA . MET A 1 123 ? 7.067 -7.063 -6.842 1.00 91.62 123 MET A CA 1
ATOM 928 C C . MET A 1 123 ? 8.406 -7.793 -6.695 1.00 91.62 123 MET A C 1
ATOM 930 O O . MET A 1 123 ? 9.368 -7.453 -7.385 1.00 91.62 123 MET A O 1
ATOM 934 N N . ASP A 1 124 ? 8.472 -8.803 -5.823 1.00 90.06 124 ASP A N 1
ATOM 935 C CA . ASP A 1 124 ? 9.667 -9.626 -5.629 1.00 90.06 124 ASP A CA 1
ATOM 936 C C . ASP A 1 124 ? 10.018 -10.386 -6.937 1.00 90.06 124 ASP A C 1
ATOM 938 O O . ASP A 1 124 ? 11.196 -10.477 -7.288 1.00 90.06 124 ASP A O 1
ATOM 942 N N . ALA A 1 125 ? 9.024 -10.848 -7.711 1.00 89.81 125 ALA A N 1
ATOM 943 C CA . ALA A 1 125 ? 9.233 -11.486 -9.016 1.00 89.81 125 ALA A CA 1
ATOM 944 C C . ALA A 1 125 ? 9.747 -10.506 -10.089 1.00 89.81 125 ALA A C 1
ATOM 946 O O . ALA A 1 125 ? 10.715 -10.810 -10.789 1.00 89.81 125 ALA A O 1
ATOM 947 N N . LEU A 1 126 ? 9.153 -9.311 -10.188 1.00 89.44 126 LEU A N 1
ATOM 948 C CA . LEU A 1 126 ? 9.534 -8.280 -11.166 1.00 89.44 126 LEU A CA 1
ATOM 949 C C . LEU A 1 126 ? 10.916 -7.675 -10.890 1.00 89.44 126 LEU A C 1
ATOM 951 O O . LEU A 1 126 ? 11.630 -7.264 -11.807 1.00 89.44 126 LEU A O 1
ATOM 955 N N . ALA A 1 127 ? 11.327 -7.622 -9.625 1.00 81.50 127 ALA A N 1
ATOM 956 C CA . ALA A 1 127 ? 12.628 -7.082 -9.258 1.00 81.50 127 ALA A CA 1
ATOM 957 C C . ALA A 1 127 ? 13.789 -8.041 -9.569 1.00 81.50 127 ALA A C 1
ATOM 959 O O . ALA A 1 127 ? 14.949 -7.614 -9.605 1.00 81.50 127 ALA A O 1
ATOM 960 N N . GLY A 1 128 ? 13.503 -9.329 -9.794 1.00 73.75 128 GLY A N 1
ATOM 961 C CA . GLY A 1 128 ? 14.513 -10.345 -10.076 1.00 73.75 128 GLY A CA 1
ATOM 962 C C . GLY A 1 128 ? 15.651 -10.366 -9.030 1.00 73.75 128 GLY A C 1
ATOM 963 O O . GLY A 1 128 ? 15.440 -10.066 -7.851 1.00 73.75 128 GLY A O 1
ATOM 964 N N . PRO A 1 129 ? 16.906 -10.665 -9.422 1.00 63.12 129 PRO A N 1
ATOM 965 C CA . PRO A 1 129 ? 18.054 -10.683 -8.504 1.00 63.12 129 PRO A CA 1
ATOM 966 C C . PRO A 1 129 ? 18.418 -9.322 -7.874 1.00 63.12 129 PRO A C 1
ATOM 968 O O . PRO A 1 129 ? 19.285 -9.267 -6.998 1.00 63.12 129 PRO A O 1
ATOM 971 N N . ALA A 1 130 ? 17.837 -8.204 -8.329 1.00 57.94 130 ALA A N 1
ATOM 972 C CA . ALA A 1 130 ? 18.197 -6.862 -7.862 1.00 57.94 130 ALA A CA 1
ATOM 973 C C . ALA A 1 130 ? 17.757 -6.609 -6.406 1.00 57.94 130 ALA A C 1
ATOM 975 O O . ALA A 1 130 ? 18.534 -6.079 -5.610 1.00 57.94 130 ALA A O 1
ATOM 976 N N . LEU A 1 131 ? 16.569 -7.086 -6.015 1.00 56.69 131 LEU A N 1
ATOM 977 C CA . LEU A 1 131 ? 16.044 -6.941 -4.649 1.00 56.69 131 LEU A CA 1
ATOM 978 C C . LEU A 1 131 ? 16.839 -7.785 -3.632 1.00 56.69 131 LEU A C 1
ATOM 980 O O . LEU A 1 131 ? 17.050 -7.367 -2.494 1.00 56.69 131 LEU A O 1
ATOM 984 N N . GLN A 1 132 ? 17.370 -8.937 -4.058 1.00 54.25 132 GLN A N 1
ATOM 985 C CA . GLN A 1 132 ? 18.247 -9.774 -3.229 1.00 54.25 132 GLN A CA 1
ATOM 986 C C . GLN A 1 132 ? 19.626 -9.140 -2.996 1.00 54.25 132 GLN A C 1
ATOM 988 O O . GLN A 1 132 ? 20.186 -9.287 -1.912 1.00 54.25 132 GLN A O 1
ATOM 993 N N . ARG A 1 133 ? 20.169 -8.407 -3.978 1.00 55.62 133 ARG A N 1
ATOM 994 C CA . ARG A 1 133 ? 21.433 -7.664 -3.829 1.00 55.62 133 ARG A CA 1
ATOM 995 C C . ARG A 1 133 ? 21.277 -6.435 -2.934 1.00 55.62 133 ARG A C 1
ATOM 997 O O . ARG A 1 133 ? 22.129 -6.213 -2.080 1.00 55.62 133 ARG A O 1
ATOM 1004 N N . ALA A 1 134 ? 20.172 -5.696 -3.058 1.00 55.69 134 ALA A N 1
ATOM 1005 C CA . ALA A 1 134 ? 19.866 -4.566 -2.177 1.00 55.69 134 ALA A CA 1
ATOM 1006 C C . ALA A 1 134 ? 19.672 -4.997 -0.709 1.00 55.69 134 ALA A C 1
ATOM 1008 O O . ALA A 1 134 ? 20.172 -4.330 0.189 1.00 55.69 134 ALA A O 1
ATOM 1009 N N . ARG A 1 135 ? 19.032 -6.152 -0.456 1.00 56.66 135 ARG A N 1
ATOM 1010 C CA . ARG A 1 135 ? 18.883 -6.729 0.899 1.00 56.66 135 ARG A CA 1
ATOM 1011 C C . ARG A 1 135 ? 20.187 -7.273 1.504 1.00 56.66 135 ARG A C 1
ATOM 1013 O O . ARG A 1 135 ? 20.236 -7.482 2.710 1.00 56.66 135 ARG A O 1
ATOM 1020 N N . ARG A 1 136 ? 21.217 -7.540 0.691 1.00 50.62 136 ARG A N 1
ATOM 1021 C CA . ARG A 1 136 ? 22.517 -8.089 1.131 1.00 50.62 136 ARG A CA 1
ATOM 1022 C C . ARG A 1 136 ? 23.598 -7.034 1.345 1.00 50.62 136 ARG A C 1
ATOM 1024 O O . ARG A 1 136 ? 24.675 -7.396 1.809 1.00 50.62 136 ARG A O 1
ATOM 1031 N N . ARG A 1 137 ? 23.359 -5.765 0.997 1.00 44.66 137 ARG A N 1
ATOM 1032 C CA . ARG A 1 137 ? 24.341 -4.706 1.248 1.00 44.66 137 ARG A CA 1
ATOM 1033 C C . ARG A 1 137 ? 24.406 -4.463 2.762 1.00 44.66 137 ARG A C 1
ATOM 1035 O O . ARG A 1 137 ? 23.378 -4.100 3.334 1.00 44.66 137 ARG A O 1
ATOM 1042 N N . PRO A 1 138 ? 25.557 -4.678 3.422 1.00 41.44 138 PRO A N 1
ATOM 1043 C CA . PRO A 1 138 ? 25.722 -4.271 4.808 1.00 41.44 138 PRO A CA 1
ATOM 1044 C C . PRO A 1 138 ? 25.499 -2.761 4.887 1.00 41.44 138 PRO A C 1
ATOM 1046 O O . PRO A 1 138 ? 25.970 -2.022 4.020 1.00 41.44 138 PRO A O 1
ATOM 1049 N N . VAL A 1 139 ? 24.781 -2.301 5.910 1.00 51.81 139 VAL A N 1
ATOM 1050 C CA . VAL A 1 139 ? 24.890 -0.903 6.332 1.00 51.81 139 VAL A CA 1
ATOM 1051 C C . VAL A 1 139 ? 26.309 -0.771 6.868 1.00 51.81 139 VAL A C 1
ATOM 1053 O O . VAL A 1 139 ? 26.589 -1.235 7.972 1.00 51.81 139 VAL A O 1
ATOM 1056 N N . GLU A 1 140 ? 27.226 -0.245 6.055 1.00 45.41 140 GLU A N 1
ATOM 1057 C CA . GLU A 1 140 ? 28.537 0.141 6.563 1.00 45.41 140 GLU A CA 1
ATOM 1058 C C . GLU A 1 140 ? 28.306 1.204 7.641 1.00 45.41 140 GLU A C 1
ATOM 1060 O O . GLU A 1 140 ? 27.627 2.204 7.374 1.00 45.41 140 GLU A O 1
ATOM 1065 N N . PRO A 1 141 ? 28.779 0.976 8.878 1.00 45.00 141 PRO A N 1
ATOM 1066 C CA . PRO A 1 141 ? 28.702 1.999 9.901 1.00 45.00 141 PRO A CA 1
ATOM 1067 C C . PRO A 1 141 ? 29.480 3.225 9.409 1.00 45.00 141 PRO A C 1
ATOM 1069 O O . PRO A 1 141 ? 30.495 3.059 8.725 1.00 45.00 141 PRO A O 1
ATOM 1072 N N . PRO A 1 142 ? 29.027 4.449 9.735 1.00 46.56 142 PRO A N 1
ATOM 1073 C CA . PRO A 1 142 ? 29.789 5.641 9.406 1.00 46.56 142 PRO A CA 1
ATOM 1074 C C . PRO A 1 142 ? 31.200 5.475 9.972 1.00 46.56 142 PRO A C 1
ATOM 1076 O O . PRO A 1 142 ? 31.374 5.222 11.166 1.00 46.56 142 PRO A O 1
ATOM 1079 N N . THR A 1 143 ? 32.199 5.557 9.098 1.00 52.06 143 THR A N 1
ATOM 1080 C CA . THR A 1 143 ? 33.605 5.572 9.486 1.00 52.06 143 THR A CA 1
ATOM 1081 C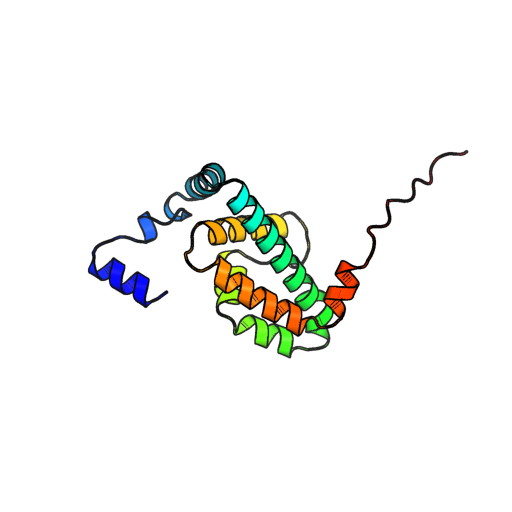 C . THR A 1 143 ? 33.820 6.794 10.366 1.00 52.06 143 THR A C 1
ATOM 1083 O O . THR A 1 143 ? 33.822 7.926 9.879 1.00 52.06 143 THR A O 1
ATOM 1086 N N . SER A 1 144 ? 33.946 6.566 11.673 1.00 54.62 144 SER A N 1
ATOM 1087 C CA . SER A 1 144 ? 34.436 7.560 12.622 1.00 54.62 144 SER A CA 1
ATOM 1088 C C . SER A 1 144 ? 35.908 7.839 12.332 1.00 54.62 144 SER A C 1
ATOM 1090 O O . SER A 1 144 ? 36.783 7.334 13.023 1.00 54.62 144 SER A O 1
ATOM 1092 N N . ASP A 1 145 ? 36.169 8.656 11.319 1.00 55.81 145 ASP A N 1
ATOM 1093 C CA . ASP A 1 145 ? 37.439 9.352 11.153 1.00 55.81 145 ASP A CA 1
ATOM 1094 C C . ASP A 1 145 ? 37.236 10.799 11.588 1.00 55.81 145 ASP A C 1
ATOM 1096 O O . ASP A 1 145 ? 36.950 11.646 10.755 1.00 55.81 145 ASP A O 1
ATOM 1100 N N . VAL A 1 146 ? 37.342 11.062 12.897 1.00 54.84 146 VAL A N 1
ATOM 1101 C CA . VAL A 1 146 ? 38.022 12.253 13.443 1.00 54.84 146 VAL A CA 1
ATOM 1102 C C . VAL A 1 146 ? 38.458 11.941 14.885 1.00 54.84 146 VAL A C 1
ATOM 1104 O O . VAL A 1 146 ? 37.821 12.336 15.859 1.00 54.84 146 VAL A O 1
ATOM 1107 N N . CYS A 1 147 ? 39.579 11.240 15.028 1.00 50.00 147 CYS A N 1
ATOM 1108 C CA . CYS A 1 147 ? 40.468 11.395 16.177 1.00 50.00 147 CYS A CA 1
ATOM 1109 C C . CYS A 1 147 ? 41.892 11.550 15.636 1.00 50.00 147 CYS A C 1
ATOM 1111 O O . CYS A 1 147 ? 42.448 10.588 15.116 1.00 50.00 147 CYS A O 1
ATOM 1113 N N . GLY A 1 148 ? 42.485 12.736 15.789 1.00 47.47 148 GLY A N 1
ATOM 1114 C CA . GLY A 1 148 ? 43.931 12.933 15.655 1.00 47.47 148 GLY A CA 1
ATOM 1115 C C . GLY A 1 148 ? 44.321 14.153 14.826 1.00 47.47 148 GLY A C 1
ATOM 1116 O O . GLY A 1 148 ? 44.193 14.131 13.605 1.00 47.47 148 GLY A O 1
ATOM 1117 N N . GLY A 1 149 ? 44.834 15.183 15.505 1.00 42.69 149 GLY A N 1
ATOM 1118 C CA . GLY A 1 149 ? 45.420 16.389 14.921 1.00 42.69 149 GLY A CA 1
ATOM 1119 C C . GLY A 1 149 ? 45.397 17.554 15.889 1.00 42.69 149 GLY A C 1
ATOM 1120 O O . GLY A 1 149 ? 44.654 18.509 15.587 1.00 42.69 149 GLY A O 1
#